Protein AF-A0A4S4D3Q8-F1 (afdb_monomer)

Foldseek 3Di:
DDDAAKDWDADPVVRDTQEMDHPDPDPDWAWQDWDWAPPPPQIWIWTATQQQKIWIWGPRRHYPPIDTPDIDRQDPDDDPPDPGQRKHWDADRVQQWIWIDGVDQWIWIANNVVRDTPDIDHPVVVVVVPDD

Nearest PDB structures (foldseek):
  5wbl-assembly1_A  TM=9.829E-01  e=1.118E-12  Arabidopsis thaliana
  7pqh-assembly1_G  TM=8.957E-01  e=8.594E-09  Saccharomyces cerevisiae
  7pqh-assembly1_B  TM=9.036E-01  e=1.316E-08  Saccharomyces cerevisiae
  7pqh-assembly1_A  TM=9.050E-01  e=2.125E-08  Saccharomyces cerevisiae
  7pqh-assembly1_J  TM=8.968E-01  e=4.247E-08  Saccharomyces cerevisiae

Secondary structure (DSSP, 8-state):
----EEEEEEETTTTEEEEEEEEE--SS--EEEEEEESTTSS-EEEEEETTSEEEEEESTTSTTT-EEEEEEES---PPTT-S----EEEEETTTTEEEEESSSS-EEEEETTTTEEEEEE-HHHHGGGS--

Radius of gyration: 16.84 Å; Cα contacts (8 Å, |Δi|>4): 267; chains: 1; bounding box: 34×31×57 Å

Solvent-accessible surface area (backbone atoms only — not comparable to full-atom values): 7819 Å² total; per-residue (Å²): 140,83,80,48,45,64,50,73,37,70,40,77,92,76,70,38,81,42,21,71,49,68,81,44,84,58,85,81,56,55,76,52,38,77,46,76,42,53,78,91,61,86,50,27,44,36,42,30,27,17,59,24,40,35,37,31,27,33,51,59,63,42,64,94,55,54,39,82,73,51,72,51,71,57,63,79,90,72,67,90,87,68,78,60,39,63,20,44,65,48,78,39,80,95,76,41,36,34,40,26,34,42,82,54,79,41,42,28,35,27,34,63,88,76,73,38,83,74,47,77,48,46,69,79,62,60,66,69,76,70,75,128

InterPro domains:
  IPR001680 WD40 repeat [PF00400] (17-57)
  IPR001680 WD40 repeat [PS50082] (41-58)
  IPR004083 Regulatory associated protein of TOR [PTHR12848] (8-119)
  IPR015943 WD40/YVTN repeat-like-containing domain superfamily [G3DSA:2.130.10.10] (5-131)
  IPR036322 WD40-repeat-containing domain superfamily [SSF50978] (8-120)

Mean predicted aligned error: 7.86 Å

Sequence (132 aa):
MHRGTSETIWDYEKTTLLNSFDNHDYFVKGISKLCLVNELDGNLLLVASSDGNIRVWKDYTLKGKHKLVTAFSSIQGHRPGVRSVNAVVDWQQQSGNLYASGEISSIMVWDLDKEQLVSLFHPRQIAASQHW

Organism: Camellia sinensis var. sinensis (NCBI:txid542762)

pLDDT: mean 83.14, std 13.89, range [41.31, 95.0]

Structure (mmCIF, N/CA/C/O backbone):
data_AF-A0A4S4D3Q8-F1
#
_entry.id   AF-A0A4S4D3Q8-F1
#
loop_
_atom_site.group_PDB
_atom_site.id
_atom_site.type_symbol
_atom_site.label_atom_id
_atom_site.label_alt_id
_atom_site.label_comp_id
_atom_site.label_asym_id
_atom_site.label_entity_id
_atom_site.label_seq_id
_atom_site.pdbx_PDB_ins_code
_atom_site.Cartn_x
_atom_site.Cartn_y
_atom_site.Cartn_z
_atom_site.occupancy
_atom_site.B_iso_or_equiv
_atom_site.auth_seq_id
_atom_site.auth_comp_id
_atom_site.auth_asym_id
_atom_site.auth_atom_id
_atom_site.pdbx_PDB_model_num
ATOM 1 N N . MET A 1 1 ? 12.577 -13.845 16.993 1.00 41.31 1 MET 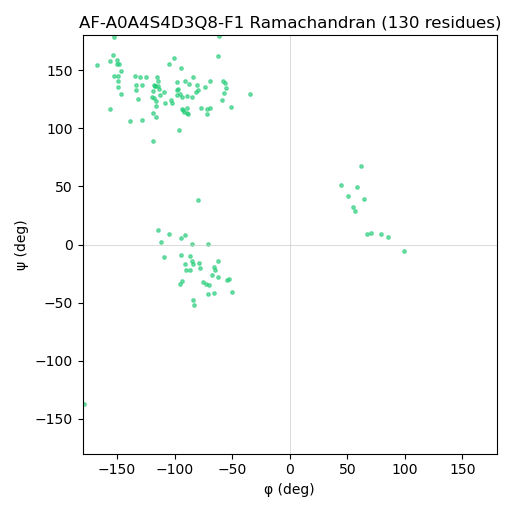A N 1
ATOM 2 C CA . MET A 1 1 ? 11.201 -13.456 16.612 1.00 41.31 1 MET A CA 1
ATOM 3 C C . MET A 1 1 ? 11.307 -12.201 15.768 1.00 41.31 1 MET A C 1
ATOM 5 O O . MET A 1 1 ? 11.585 -11.142 16.314 1.00 41.31 1 MET A O 1
ATOM 9 N N . HIS A 1 2 ? 11.206 -12.331 14.449 1.00 47.34 2 HIS A N 1
ATOM 10 C CA . HIS A 1 2 ? 11.285 -11.198 13.526 1.00 47.34 2 HIS A CA 1
ATOM 11 C C . HIS A 1 2 ? 9.858 -10.867 13.094 1.00 47.34 2 HIS A C 1
ATOM 13 O O . HIS A 1 2 ? 9.147 -11.766 12.661 1.00 47.34 2 HIS A O 1
ATOM 19 N N . ARG A 1 3 ? 9.412 -9.628 13.330 1.00 54.59 3 ARG A N 1
ATOM 20 C CA . ARG A 1 3 ? 8.038 -9.200 13.039 1.00 54.59 3 ARG A CA 1
ATOM 21 C C . ARG A 1 3 ? 7.907 -8.903 11.544 1.00 54.59 3 ARG A C 1
ATOM 23 O O . ARG A 1 3 ? 8.776 -8.226 10.995 1.00 54.59 3 ARG A O 1
ATOM 30 N N . GLY A 1 4 ? 6.852 -9.420 10.918 1.00 65.12 4 GLY A N 1
ATOM 31 C CA . GLY A 1 4 ? 6.406 -8.988 9.595 1.00 65.12 4 GLY A CA 1
ATOM 32 C C . GLY A 1 4 ? 5.999 -7.511 9.591 1.00 65.12 4 GLY A C 1
ATOM 33 O O . GLY A 1 4 ? 6.078 -6.815 10.607 1.00 65.12 4 GLY A O 1
ATOM 34 N N . THR A 1 5 ? 5.589 -7.018 8.429 1.00 76.44 5 THR A N 1
ATOM 35 C CA . THR A 1 5 ? 5.102 -5.642 8.294 1.00 76.44 5 THR A CA 1
ATOM 36 C C . THR A 1 5 ? 3.678 -5.567 8.840 1.00 76.44 5 THR A C 1
ATOM 38 O O . THR A 1 5 ? 2.795 -6.235 8.305 1.00 76.44 5 THR A O 1
ATOM 41 N N . SER A 1 6 ? 3.470 -4.771 9.893 1.00 84.12 6 SER A N 1
ATOM 42 C CA . SER A 1 6 ? 2.169 -4.587 10.544 1.00 84.12 6 SER A CA 1
ATOM 43 C C . SER A 1 6 ? 1.638 -3.167 10.370 1.00 84.12 6 SER A C 1
ATOM 45 O O . SER A 1 6 ? 2.354 -2.202 10.651 1.00 84.12 6 SER A O 1
ATOM 47 N N . GLU A 1 7 ? 0.36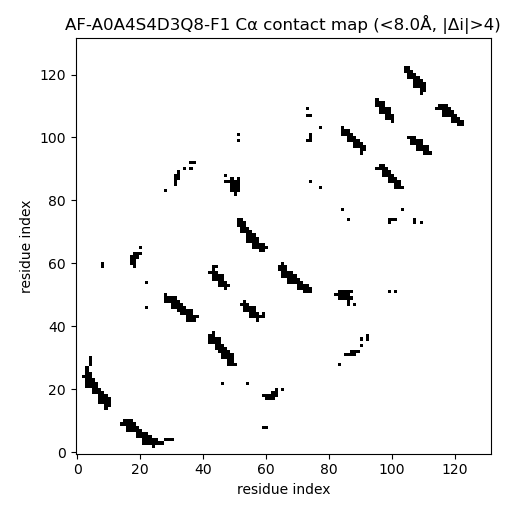9 -3.033 10.008 1.00 87.44 7 GLU A N 1
ATOM 48 C CA . GLU A 1 7 ? -0.368 -1.778 9.985 1.00 87.44 7 GLU A CA 1
ATOM 49 C C . GLU A 1 7 ? -1.066 -1.548 11.323 1.00 87.44 7 GLU A C 1
ATOM 51 O O . GLU A 1 7 ? -1.624 -2.457 11.943 1.00 87.44 7 GLU A O 1
ATOM 56 N N . THR A 1 8 ? -1.062 -0.295 11.768 1.00 91.19 8 THR A N 1
ATOM 57 C CA . THR A 1 8 ? -1.715 0.120 13.007 1.00 91.19 8 THR A CA 1
ATOM 58 C C . THR A 1 8 ? -2.563 1.356 12.746 1.00 91.19 8 THR A C 1
ATOM 60 O O . THR A 1 8 ? -2.074 2.359 12.233 1.00 91.19 8 THR A O 1
ATOM 63 N N . ILE A 1 9 ? -3.844 1.278 13.098 1.00 91.12 9 ILE A N 1
ATOM 64 C CA . ILE A 1 9 ? -4.846 2.302 12.822 1.00 91.12 9 ILE A CA 1
ATOM 65 C C . ILE A 1 9 ? -5.200 2.986 14.136 1.00 91.12 9 ILE A C 1
ATOM 67 O O . ILE A 1 9 ? -5.680 2.338 15.070 1.00 91.12 9 ILE A O 1
ATOM 71 N N . TRP A 1 10 ? -5.003 4.298 14.184 1.00 92.75 10 TRP A N 1
ATOM 72 C CA . TRP A 1 10 ? -5.231 5.118 15.368 1.00 92.75 10 TRP A CA 1
ATOM 73 C C . TRP A 1 10 ? -6.306 6.171 15.123 1.00 92.75 10 TRP A C 1
ATOM 75 O O . TRP A 1 10 ? -6.312 6.837 14.091 1.00 92.75 10 TRP A O 1
ATOM 85 N N . ASP A 1 11 ? -7.187 6.331 16.106 1.00 90.44 11 ASP A N 1
ATOM 86 C CA . ASP A 1 11 ? -8.092 7.472 16.218 1.00 90.44 11 ASP A CA 1
ATOM 87 C C . ASP A 1 11 ? -7.375 8.565 17.018 1.00 90.44 11 ASP A C 1
ATOM 89 O O . ASP A 1 11 ? -7.078 8.376 18.203 1.00 90.44 11 ASP A O 1
ATOM 93 N N . TYR A 1 12 ? -7.056 9.683 16.362 1.00 89.50 12 TYR A N 1
ATOM 94 C CA . TYR A 1 12 ? -6.323 10.781 16.991 1.00 89.50 12 TYR A CA 1
ATOM 95 C C . TYR A 1 12 ? -7.193 11.566 17.984 1.00 89.50 12 TYR A C 1
ATOM 97 O O . TYR A 1 12 ? -6.682 12.003 19.011 1.00 89.50 12 TYR A O 1
ATOM 105 N N . GLU A 1 13 ? -8.496 11.710 17.716 1.00 91.94 13 GLU A N 1
ATOM 106 C CA . GLU A 1 13 ? -9.423 12.480 18.559 1.00 91.94 13 GLU A CA 1
ATOM 107 C C . GLU A 1 13 ? -9.680 11.756 19.871 1.00 91.94 13 GLU A C 1
ATOM 109 O O . GLU A 1 13 ? -9.681 12.356 20.945 1.00 91.94 13 GLU A O 1
ATOM 114 N N . LYS A 1 14 ? -9.869 10.437 19.783 1.00 91.31 14 LYS A N 1
ATOM 115 C CA . LYS A 1 14 ? -10.100 9.587 20.953 1.00 91.31 14 LYS A CA 1
ATOM 116 C C . LYS A 1 14 ? -8.808 9.097 21.588 1.00 91.31 14 LYS A C 1
ATOM 118 O O . LYS A 1 14 ? -8.854 8.529 22.675 1.00 91.31 14 LYS A O 1
ATOM 123 N N . THR A 1 15 ? -7.658 9.301 20.943 1.00 91.69 15 THR A N 1
ATOM 124 C CA . THR A 1 15 ? -6.346 8.766 21.357 1.00 91.69 15 THR A CA 1
ATOM 125 C C . THR A 1 15 ? -6.347 7.241 21.537 1.00 91.69 15 THR A C 1
ATOM 127 O O . THR A 1 15 ? -5.643 6.689 22.381 1.00 91.69 15 THR A O 1
ATOM 130 N N . THR A 1 16 ? -7.158 6.535 20.743 1.00 91.69 16 THR A N 1
ATOM 131 C CA . THR A 1 16 ? -7.367 5.086 20.869 1.00 91.69 16 THR A CA 1
ATOM 132 C C . THR A 1 16 ? -6.857 4.321 19.661 1.00 91.69 16 THR A C 1
ATOM 134 O O . THR A 1 16 ? -7.091 4.705 18.515 1.00 91.69 16 THR A O 1
ATOM 137 N N . LEU A 1 17 ? -6.258 3.162 19.924 1.00 92.38 17 LEU A N 1
ATOM 138 C CA . LEU A 1 17 ? -5.970 2.165 18.904 1.00 92.38 17 LEU A CA 1
ATOM 139 C C . LEU A 1 17 ? -7.279 1.542 18.392 1.00 92.38 17 LEU A C 1
ATOM 141 O O . LEU A 1 17 ? -7.981 0.868 19.149 1.00 92.38 17 LEU A O 1
ATOM 145 N N . LEU A 1 18 ? -7.578 1.723 17.106 1.00 92.00 18 LEU A N 1
ATOM 146 C CA . LEU A 1 18 ? -8.757 1.138 16.463 1.00 92.00 18 LEU A CA 1
ATOM 147 C C . LEU A 1 18 ? -8.495 -0.300 16.014 1.00 92.00 18 LEU A C 1
ATOM 149 O O . LEU A 1 18 ? -9.288 -1.202 16.289 1.00 92.00 18 LEU A O 1
ATOM 153 N N . ASN A 1 19 ? -7.368 -0.528 15.337 1.00 93.31 19 ASN A N 1
ATOM 154 C CA . ASN A 1 19 ? -7.028 -1.837 14.789 1.00 93.31 19 ASN A CA 1
ATOM 155 C C . ASN A 1 19 ? -5.518 -1.992 14.592 1.00 93.31 19 ASN A C 1
ATOM 157 O O . ASN A 1 19 ? -4.791 -1.010 14.467 1.00 93.31 19 ASN A O 1
ATOM 161 N N . SER A 1 20 ? -5.058 -3.238 14.539 1.00 92.00 20 SER A N 1
ATOM 162 C CA . SER A 1 20 ? -3.697 -3.582 14.138 1.00 92.00 20 SER A CA 1
ATOM 163 C C . SER A 1 20 ? -3.718 -4.943 13.461 1.00 92.00 20 SER A C 1
ATOM 165 O O . SER A 1 20 ? -4.374 -5.858 13.965 1.00 92.00 20 SER A O 1
ATOM 167 N N . PHE A 1 21 ? -3.023 -5.072 12.338 1.00 90.62 21 PHE A N 1
ATOM 168 C CA . PHE A 1 21 ? -2.944 -6.320 11.586 1.00 90.62 21 PHE A CA 1
ATOM 169 C C . PHE A 1 21 ? -1.653 -6.406 10.779 1.00 90.62 21 PHE A C 1
ATOM 171 O O . PHE A 1 21 ? -0.983 -5.399 10.583 1.00 90.62 21 PHE A O 1
ATOM 178 N N . ASP A 1 22 ? -1.307 -7.612 10.341 1.00 87.25 22 ASP A N 1
ATOM 179 C CA . ASP A 1 22 ? -0.121 -7.855 9.525 1.00 87.25 22 ASP A CA 1
ATOM 180 C C . ASP A 1 22 ? -0.485 -7.815 8.035 1.00 87.25 22 ASP A C 1
ATOM 182 O O . ASP A 1 22 ? -1.367 -8.550 7.584 1.00 87.25 22 ASP A O 1
ATOM 186 N N . ASN A 1 23 ? 0.222 -6.999 7.250 1.00 83.00 23 ASN A N 1
ATOM 187 C CA . ASN A 1 23 ? 0.046 -6.918 5.798 1.00 83.00 23 ASN A CA 1
ATOM 188 C C . ASN A 1 23 ? 0.452 -8.218 5.108 1.00 83.00 23 ASN A C 1
ATOM 190 O O . ASN A 1 23 ? -0.149 -8.658 4.125 1.00 83.00 23 ASN A O 1
ATOM 194 N N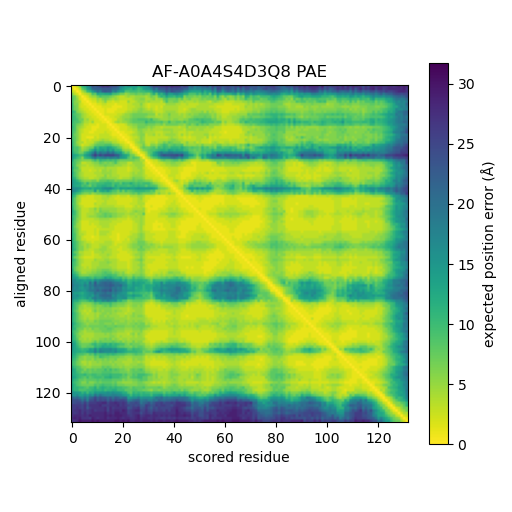 . HIS A 1 24 ? 1.573 -8.771 5.579 1.00 77.69 24 HIS A N 1
ATOM 195 C CA . HIS A 1 24 ? 2.177 -9.999 5.095 1.00 77.69 24 HIS A CA 1
ATOM 196 C C . HIS A 1 24 ? 3.271 -10.502 6.045 1.00 77.69 24 HIS A C 1
ATOM 198 O O . HIS A 1 24 ? 3.981 -9.724 6.682 1.00 77.69 24 HIS A O 1
ATOM 204 N N . ASP A 1 25 ? 3.504 -11.813 6.011 1.00 71.06 25 ASP A N 1
ATOM 205 C CA . ASP A 1 25 ? 4.528 -12.488 6.823 1.00 71.06 25 ASP A CA 1
ATOM 206 C C . ASP A 1 25 ? 5.900 -12.593 6.116 1.00 71.06 25 ASP A C 1
ATOM 208 O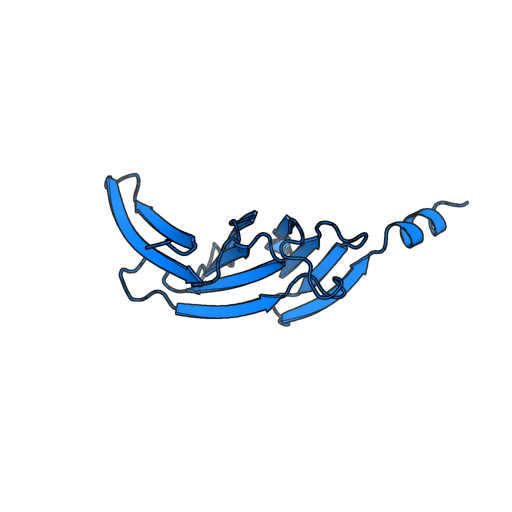 O . ASP A 1 25 ? 6.823 -13.271 6.562 1.00 71.06 25 ASP A O 1
ATOM 212 N N . TYR A 1 26 ? 6.067 -11.940 4.958 1.00 68.25 26 TYR A N 1
ATOM 213 C CA . TYR A 1 26 ? 7.333 -11.991 4.223 1.00 68.25 26 TYR A CA 1
ATOM 214 C C . TYR A 1 26 ? 8.437 -11.158 4.874 1.00 68.25 26 TYR A C 1
ATOM 216 O O . TYR A 1 26 ? 8.258 -9.986 5.211 1.00 68.25 26 TYR A O 1
ATOM 224 N N . PHE A 1 27 ? 9.620 -11.764 4.941 1.00 64.25 27 PHE A N 1
ATOM 225 C CA . PHE A 1 27 ? 10.854 -11.134 5.381 1.00 64.25 27 PHE A CA 1
ATOM 226 C C . PHE A 1 27 ? 11.205 -9.923 4.502 1.00 64.25 27 PHE A C 1
ATOM 228 O O . PHE A 1 27 ? 11.382 -10.050 3.292 1.00 64.25 27 PHE A O 1
ATOM 235 N N . VAL A 1 28 ? 11.378 -8.768 5.148 1.00 56.31 28 VAL A N 1
ATOM 236 C CA . VAL A 1 28 ? 12.058 -7.577 4.608 1.00 56.31 28 VAL A CA 1
ATOM 237 C C . VAL A 1 28 ? 11.395 -6.982 3.368 1.00 56.31 28 VAL A C 1
ATOM 239 O O . VAL A 1 28 ? 11.973 -6.977 2.283 1.00 56.31 28 VAL A O 1
ATOM 242 N N . LYS A 1 29 ? 10.190 -6.430 3.525 1.00 67.75 29 LYS A N 1
ATOM 243 C CA . LYS A 1 29 ? 9.584 -5.582 2.492 1.00 67.75 29 LYS A CA 1
ATOM 244 C C . LYS A 1 29 ? 8.912 -4.395 3.167 1.00 67.75 29 LYS A C 1
ATOM 246 O O . LYS A 1 29 ? 7.914 -4.548 3.866 1.00 67.75 29 LYS A O 1
ATOM 251 N N . GLY A 1 30 ? 9.544 -3.231 3.031 1.00 79.25 30 GLY A N 1
ATOM 252 C CA . GLY A 1 30 ? 9.009 -1.975 3.544 1.00 79.25 30 GLY A CA 1
ATOM 253 C C . GLY A 1 30 ? 7.684 -1.628 2.871 1.00 79.25 30 GLY A C 1
ATOM 254 O O . GLY A 1 30 ? 7.343 -2.168 1.816 1.00 79.25 30 GLY A O 1
ATOM 255 N N . ILE A 1 31 ? 6.935 -0.725 3.490 1.00 86.81 31 ILE A N 1
ATOM 256 C CA . ILE A 1 31 ? 5.768 -0.108 2.863 1.00 86.81 31 ILE A CA 1
ATOM 257 C C . ILE A 1 31 ? 6.283 1.065 2.035 1.00 86.81 31 ILE A C 1
ATOM 259 O O . ILE A 1 31 ? 7.010 1.912 2.554 1.00 86.81 31 ILE A O 1
ATOM 263 N N . SER A 1 32 ? 5.929 1.111 0.754 1.00 89.44 32 SER A N 1
ATOM 264 C CA . SER A 1 32 ? 6.237 2.249 -0.110 1.00 89.44 32 SER A CA 1
ATOM 265 C C . SER A 1 32 ? 5.105 3.266 -0.164 1.00 89.44 32 SER A C 1
ATOM 267 O O . SER A 1 32 ? 5.377 4.458 -0.298 1.00 89.44 32 SER A O 1
ATOM 269 N N . LYS A 1 33 ? 3.845 2.829 -0.035 1.00 91.25 33 LYS A N 1
ATOM 270 C CA . LYS A 1 33 ? 2.696 3.738 0.015 1.00 91.25 33 LYS A CA 1
ATOM 271 C C . LYS A 1 33 ? 1.516 3.170 0.800 1.00 91.25 33 LYS A C 1
ATOM 273 O O . LYS A 1 33 ? 1.225 1.979 0.731 1.00 91.25 33 LYS A O 1
ATOM 278 N N . LEU A 1 34 ? 0.814 4.069 1.486 1.00 92.94 34 LEU A N 1
ATOM 279 C CA . LEU A 1 34 ? -0.536 3.875 2.007 1.00 92.94 34 LEU A CA 1
ATOM 280 C C . LEU A 1 34 ? -1.448 4.910 1.347 1.00 92.94 34 LEU A C 1
ATOM 282 O O . LEU A 1 34 ? -1.095 6.091 1.304 1.00 92.94 34 LEU A O 1
ATOM 286 N N . CYS A 1 35 ? -2.600 4.496 0.830 1.00 92.88 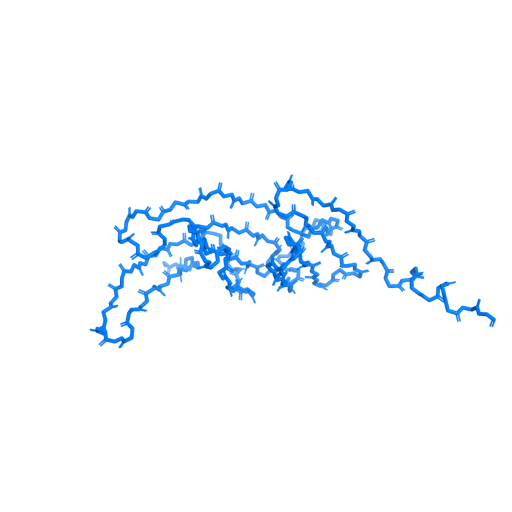35 CYS A N 1
ATOM 287 C CA . CYS A 1 35 ? -3.622 5.433 0.367 1.00 92.88 35 CYS A CA 1
ATOM 288 C C . CYS A 1 35 ? -5.027 4.869 0.542 1.00 92.88 35 CYS A C 1
ATOM 290 O O . CYS A 1 35 ? -5.225 3.655 0.571 1.00 92.88 35 CYS A O 1
ATOM 292 N N . LEU A 1 36 ? -5.999 5.768 0.651 1.00 91.81 36 LEU A N 1
ATOM 293 C CA . LEU A 1 36 ? -7.403 5.401 0.646 1.00 91.81 36 LEU A CA 1
ATOM 294 C C . LEU A 1 36 ? -7.900 5.345 -0.800 1.00 91.81 36 LEU A C 1
ATOM 296 O O . LEU A 1 36 ? -7.558 6.185 -1.633 1.00 91.81 36 LEU A O 1
ATOM 300 N N . VAL A 1 37 ? -8.691 4.323 -1.088 1.00 90.56 37 VAL A N 1
ATOM 301 C CA . VAL A 1 37 ? -9.385 4.121 -2.357 1.00 90.56 37 VAL A CA 1
ATOM 302 C C . VAL A 1 37 ? -10.873 4.221 -2.068 1.00 90.56 37 VAL A C 1
ATOM 304 O O . VAL A 1 37 ? -11.344 3.674 -1.073 1.00 90.56 37 VAL A O 1
ATOM 307 N N . ASN A 1 38 ? -11.615 4.918 -2.925 1.00 88.00 38 ASN A N 1
ATOM 308 C CA . ASN A 1 38 ? -13.049 5.170 -2.761 1.00 88.00 38 ASN A CA 1
ATOM 309 C C . ASN A 1 38 ? -13.377 5.901 -1.450 1.00 88.00 38 ASN A C 1
ATOM 311 O O . ASN A 1 38 ? -14.259 5.509 -0.692 1.00 88.00 38 ASN A O 1
ATOM 315 N N . GLU A 1 39 ? -12.661 6.995 -1.181 1.00 80.44 39 GLU A N 1
ATOM 316 C CA . GLU A 1 39 ? -12.789 7.779 0.059 1.00 80.44 39 GLU A CA 1
ATOM 317 C C . GLU A 1 39 ? -14.225 8.220 0.385 1.00 80.44 39 GLU A C 1
ATOM 319 O O . GLU A 1 39 ? -14.572 8.356 1.556 1.00 80.44 39 GLU A O 1
ATOM 324 N N . LEU A 1 40 ? -15.056 8.427 -0.640 1.00 78.69 40 LEU A N 1
ATOM 325 C CA . LEU A 1 40 ? -16.416 8.949 -0.497 1.00 78.69 40 LEU A CA 1
ATOM 326 C C . LEU A 1 40 ? -17.489 7.863 -0.320 1.00 78.69 40 LEU A C 1
ATOM 328 O O . LEU A 1 40 ? -18.589 8.190 0.119 1.00 78.69 40 LEU A O 1
ATOM 332 N N . ASP A 1 41 ? -17.194 6.598 -0.640 1.00 79.50 41 ASP A N 1
ATOM 333 C CA . ASP A 1 41 ? -18.137 5.486 -0.473 1.00 79.50 41 ASP A CA 1
ATOM 334 C C . ASP A 1 41 ? -17.402 4.144 -0.347 1.00 79.50 41 ASP A C 1
ATOM 336 O O . ASP A 1 41 ? -16.725 3.692 -1.269 1.00 79.50 41 ASP A O 1
ATOM 340 N N . GLY A 1 42 ? -17.531 3.486 0.807 1.00 79.25 42 GLY A N 1
ATOM 341 C CA . GLY A 1 42 ? -16.952 2.156 1.007 1.00 79.25 42 GLY A CA 1
ATOM 342 C C . GLY A 1 42 ? -15.420 2.110 0.958 1.00 79.25 42 GLY A C 1
ATOM 343 O O . GLY A 1 42 ? -14.872 1.144 0.430 1.00 79.25 42 GLY A O 1
ATOM 344 N N . ASN A 1 43 ? -14.764 3.131 1.521 1.00 88.44 43 ASN A N 1
ATOM 345 C CA . ASN A 1 43 ? -13.311 3.284 1.636 1.00 88.44 43 ASN A CA 1
ATOM 346 C C . ASN A 1 43 ? -12.561 1.955 1.856 1.00 88.44 43 ASN A C 1
ATOM 348 O O . ASN A 1 43 ? -12.852 1.182 2.779 1.00 88.44 43 ASN A O 1
ATOM 352 N N . LEU A 1 44 ? -11.536 1.759 1.030 1.00 93.81 44 LEU A N 1
ATOM 353 C CA . LEU A 1 44 ? -10.557 0.692 1.126 1.00 93.81 44 LEU A CA 1
ATOM 354 C C . LEU A 1 44 ? -9.163 1.263 1.405 1.00 93.81 44 LEU A C 1
ATOM 356 O O . LEU A 1 44 ? -8.772 2.291 0.857 1.00 93.81 44 LEU A O 1
ATOM 360 N N . LEU A 1 45 ? -8.372 0.543 2.195 1.00 94.81 45 LEU A N 1
ATOM 361 C CA . LEU A 1 45 ? -6.968 0.863 2.424 1.00 94.81 45 LEU A CA 1
ATOM 362 C C . LEU A 1 45 ? -6.092 0.113 1.420 1.00 94.81 45 LEU A C 1
ATOM 364 O O . LEU A 1 45 ? -5.982 -1.111 1.483 1.00 94.81 45 LEU A O 1
ATOM 368 N N . LEU A 1 46 ? -5.428 0.842 0.530 1.00 94.44 46 LEU A N 1
ATOM 369 C CA . LEU A 1 46 ? -4.391 0.307 -0.343 1.00 94.44 46 LEU A CA 1
ATOM 370 C C . LEU A 1 46 ? -3.029 0.406 0.349 1.00 94.44 46 LEU A C 1
ATOM 372 O O . LEU A 1 46 ? -2.610 1.479 0.787 1.00 94.44 46 LEU A O 1
ATOM 376 N N . VAL A 1 47 ? -2.328 -0.724 0.401 1.00 93.94 47 VAL A N 1
ATOM 377 C CA . VAL A 1 47 ? -0.968 -0.867 0.920 1.00 93.94 47 VAL A CA 1
ATOM 378 C C . VAL A 1 47 ? -0.061 -1.359 -0.201 1.00 93.94 47 VAL A C 1
ATOM 380 O O . VAL A 1 47 ? -0.197 -2.489 -0.673 1.00 93.94 47 VAL A O 1
ATOM 383 N N . ALA A 1 48 ? 0.875 -0.513 -0.621 1.00 92.06 48 ALA A N 1
ATOM 384 C CA . ALA A 1 48 ? 1.927 -0.872 -1.559 1.00 92.06 48 ALA A CA 1
ATOM 385 C C . ALA A 1 48 ? 3.215 -1.207 -0.800 1.00 92.06 48 ALA A C 1
ATOM 387 O O . ALA A 1 48 ? 3.689 -0.433 0.035 1.00 92.06 48 ALA A O 1
ATOM 388 N N . SER A 1 49 ? 3.785 -2.364 -1.106 1.00 89.69 49 SER A N 1
ATOM 389 C CA . SER A 1 49 ? 5.058 -2.839 -0.575 1.00 89.69 49 SER A CA 1
ATOM 390 C C . SER A 1 49 ? 6.203 -2.483 -1.535 1.00 89.69 49 SER A C 1
ATOM 392 O O . SER A 1 49 ? 6.020 -2.422 -2.751 1.00 89.69 49 SER A O 1
ATOM 394 N N . SER A 1 50 ? 7.420 -2.299 -1.015 1.00 86.62 50 SER A N 1
ATOM 395 C CA . SER A 1 50 ? 8.616 -1.949 -1.808 1.00 86.62 50 SER A CA 1
ATOM 396 C C . SER A 1 50 ? 9.016 -3.004 -2.852 1.00 86.62 50 SER A C 1
ATOM 398 O O . SER A 1 50 ? 9.823 -2.733 -3.739 1.00 86.62 50 SER A O 1
ATOM 400 N N . ASP A 1 51 ? 8.465 -4.212 -2.768 1.00 82.88 51 ASP A N 1
ATOM 401 C CA . ASP A 1 51 ? 8.644 -5.279 -3.754 1.00 82.88 51 ASP A CA 1
ATOM 402 C C . ASP A 1 51 ? 7.672 -5.200 -4.939 1.00 82.88 51 ASP A C 1
ATOM 404 O O . ASP A 1 51 ? 7.713 -6.067 -5.808 1.00 82.88 51 ASP A O 1
ATOM 408 N N . GLY A 1 52 ? 6.799 -4.192 -4.966 1.00 87.31 52 GLY A N 1
ATOM 409 C CA . GLY A 1 52 ? 5.802 -4.004 -6.013 1.00 87.31 52 GLY A CA 1
ATOM 410 C C . GLY A 1 52 ? 4.513 -4.784 -5.787 1.00 87.31 52 GLY A C 1
ATOM 411 O O . GLY A 1 52 ? 3.659 -4.789 -6.668 1.00 87.31 52 GLY A O 1
ATOM 412 N N . ASN A 1 53 ? 4.334 -5.448 -4.642 1.00 89.75 53 ASN A N 1
ATOM 413 C CA . ASN A 1 53 ? 3.039 -6.028 -4.303 1.00 89.75 53 ASN A CA 1
ATOM 414 C C . ASN A 1 53 ? 2.104 -4.967 -3.733 1.00 89.75 53 ASN A C 1
ATOM 416 O O . ASN A 1 53 ? 2.486 -4.162 -2.883 1.00 89.75 53 ASN A O 1
ATOM 420 N N . ILE A 1 54 ? 0.855 -5.019 -4.171 1.00 91.88 54 ILE A N 1
ATOM 421 C CA . ILE A 1 54 ? -0.225 -4.163 -3.706 1.00 91.88 54 ILE A CA 1
ATOM 422 C C . ILE A 1 54 ? -1.271 -5.039 -3.046 1.00 91.88 54 ILE A C 1
ATOM 424 O O . ILE A 1 54 ? -1.604 -6.110 -3.550 1.00 91.88 54 ILE A O 1
ATOM 428 N N . ARG A 1 55 ? -1.769 -4.582 -1.900 1.00 92.56 55 ARG A N 1
ATOM 429 C CA . ARG A 1 55 ? -2.855 -5.207 -1.148 1.00 92.56 55 ARG A CA 1
ATOM 430 C C . ARG A 1 55 ? -3.912 -4.165 -0.851 1.00 92.56 55 ARG A C 1
ATOM 432 O O . ARG A 1 55 ? -3.580 -3.047 -0.472 1.00 92.56 55 ARG A O 1
ATOM 439 N N . VAL A 1 56 ? -5.171 -4.539 -1.011 1.00 93.81 56 VAL A N 1
ATOM 440 C CA . VAL A 1 56 ? -6.311 -3.666 -0.739 1.00 93.81 56 VAL A CA 1
ATOM 441 C C . VAL A 1 56 ? -7.139 -4.283 0.375 1.00 93.81 56 VAL A C 1
ATOM 443 O O . VAL A 1 56 ? -7.545 -5.441 0.285 1.00 93.81 56 VAL A O 1
ATOM 446 N N . TRP A 1 57 ? -7.391 -3.511 1.424 1.00 95.00 57 TRP A N 1
ATOM 447 C CA . TRP A 1 57 ? -8.040 -3.960 2.647 1.00 95.00 57 TRP A CA 1
ATOM 448 C C . TRP A 1 57 ? -9.366 -3.241 2.871 1.00 95.00 57 TRP A C 1
ATOM 450 O O . TRP A 1 57 ? -9.456 -2.020 2.763 1.00 95.00 57 TRP A O 1
ATOM 460 N N . LYS A 1 58 ? -10.388 -4.001 3.257 1.00 94.62 58 LYS A N 1
ATOM 461 C CA . LYS A 1 58 ? -11.683 -3.496 3.718 1.00 94.62 58 LYS A CA 1
ATOM 462 C C . LYS A 1 58 ? -11.790 -3.627 5.232 1.00 94.62 58 LYS A C 1
ATOM 464 O O . LYS A 1 58 ? -11.126 -4.476 5.827 1.00 94.62 58 LYS A O 1
ATOM 469 N N . ASP A 1 59 ? -12.634 -2.798 5.846 1.00 94.38 59 ASP A N 1
ATOM 470 C CA . ASP A 1 59 ? -12.923 -2.825 7.287 1.00 94.38 59 ASP A CA 1
ATOM 471 C C . ASP A 1 59 ? -11.653 -2.664 8.151 1.00 94.38 59 ASP A C 1
ATOM 473 O O . ASP A 1 59 ? -11.570 -3.155 9.277 1.00 94.38 59 ASP A O 1
ATOM 477 N N . TYR A 1 60 ? -10.641 -1.962 7.625 1.00 93.56 60 TYR A N 1
ATOM 478 C CA . TYR A 1 60 ? -9.313 -1.825 8.235 1.00 93.56 60 TYR A CA 1
ATOM 479 C C . TYR A 1 60 ? -9.337 -1.056 9.567 1.00 93.56 60 TYR A C 1
ATOM 481 O O . TYR A 1 60 ? -8.436 -1.220 10.385 1.00 93.56 60 TYR A O 1
ATOM 489 N N . THR A 1 61 ? -10.387 -0.282 9.841 1.00 92.44 61 THR A N 1
ATOM 490 C CA . THR A 1 61 ? -10.611 0.403 11.125 1.00 92.44 61 THR A CA 1
ATOM 491 C C . THR A 1 61 ? -11.272 -0.489 12.183 1.00 92.44 61 THR A C 1
ATOM 493 O O . THR A 1 61 ? -11.225 -0.168 13.368 1.00 92.44 61 THR A O 1
ATOM 496 N N . LEU A 1 62 ? -11.876 -1.618 11.797 1.00 91.75 62 LEU A N 1
ATOM 497 C CA . LEU A 1 62 ? -12.625 -2.485 12.704 1.00 91.75 62 LEU A CA 1
ATOM 498 C C . LEU A 1 62 ? -11.731 -3.597 13.261 1.00 91.75 62 LEU A C 1
ATOM 500 O O . LEU A 1 62 ? -11.273 -4.483 12.532 1.00 91.75 62 LEU A O 1
ATOM 504 N N . LYS A 1 63 ? -11.527 -3.586 14.583 1.00 91.44 63 LYS A N 1
ATOM 505 C CA . LYS A 1 63 ? -10.668 -4.552 15.277 1.00 91.44 63 LYS A CA 1
ATOM 506 C C . LYS A 1 63 ? -11.005 -6.002 14.914 1.00 91.44 63 LYS A C 1
ATOM 508 O O . LYS A 1 63 ? -12.114 -6.468 15.172 1.00 91.44 63 LYS A O 1
ATOM 513 N N . GLY A 1 64 ? -10.035 -6.705 14.326 1.00 89.88 64 GLY A N 1
ATOM 514 C CA . GLY A 1 64 ? -10.158 -8.121 13.950 1.00 89.88 64 GLY A CA 1
ATOM 515 C C . GLY A 1 64 ? -11.159 -8.427 12.827 1.00 89.88 64 GLY A C 1
ATOM 516 O O . GLY A 1 64 ? -11.455 -9.594 12.593 1.00 89.88 64 GLY A O 1
ATOM 517 N N . LYS A 1 65 ? -11.697 -7.408 12.145 1.00 93.25 65 LYS A N 1
ATOM 518 C CA . LYS A 1 65 ? -12.640 -7.572 11.026 1.00 93.25 65 LYS A CA 1
ATOM 519 C C . LYS A 1 65 ? -12.063 -7.150 9.675 1.00 93.25 65 LYS A C 1
ATOM 521 O O . LYS A 1 65 ? -12.787 -7.213 8.688 1.00 93.25 65 LYS A O 1
ATOM 526 N N . HIS A 1 66 ? -10.796 -6.740 9.636 1.00 93.94 66 HIS A N 1
ATOM 527 C CA . HIS A 1 66 ? -10.102 -6.377 8.404 1.00 93.94 66 HIS A CA 1
ATOM 528 C C . HIS A 1 66 ? -10.115 -7.553 7.416 1.00 93.94 66 HIS A C 1
ATOM 530 O O . HIS A 1 66 ? -9.968 -8.713 7.808 1.00 93.94 66 HIS A O 1
ATOM 536 N N . LYS A 1 67 ? -10.305 -7.262 6.128 1.00 94.25 67 LYS A N 1
ATOM 537 C CA . LYS A 1 67 ? -10.363 -8.277 5.069 1.00 94.25 67 LYS A CA 1
ATOM 538 C C . LYS A 1 67 ? -9.519 -7.860 3.885 1.00 94.25 67 LYS A C 1
ATOM 540 O O . LYS A 1 67 ? -9.654 -6.735 3.410 1.00 94.25 67 LYS A O 1
ATOM 545 N N . LEU A 1 68 ? -8.704 -8.781 3.387 1.00 93.88 68 LEU A N 1
ATOM 546 C CA . LEU A 1 68 ? -8.013 -8.604 2.119 1.00 93.88 68 LEU A CA 1
ATOM 547 C C . LEU A 1 68 ? -9.039 -8.733 0.986 1.00 93.88 68 LEU A C 1
ATOM 549 O O . LEU A 1 68 ? -9.666 -9.780 0.841 1.00 93.88 68 LEU A O 1
ATOM 553 N N . VAL A 1 69 ? -9.232 -7.657 0.227 1.00 93.25 69 VAL A N 1
ATOM 554 C CA . VAL A 1 69 ? -10.140 -7.602 -0.929 1.00 93.25 69 VAL A CA 1
ATOM 555 C C . VAL A 1 69 ? -9.441 -8.152 -2.161 1.00 93.25 69 VAL A C 1
ATOM 557 O O . VAL A 1 69 ? -9.957 -9.052 -2.813 1.00 93.25 69 VAL A O 1
ATOM 560 N N . THR A 1 70 ? -8.254 -7.625 -2.455 1.00 91.69 70 THR A N 1
ATOM 561 C CA . THR A 1 70 ? -7.437 -8.052 -3.590 1.00 91.69 70 T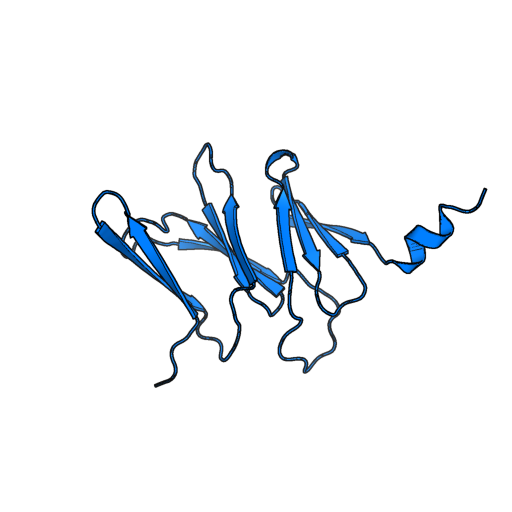HR A CA 1
ATOM 562 C C . THR A 1 70 ? -5.957 -7.857 -3.283 1.00 91.69 70 THR A C 1
ATOM 564 O O . THR A 1 70 ? -5.578 -7.039 -2.435 1.00 91.69 70 THR A O 1
ATOM 567 N N . ALA A 1 71 ? -5.117 -8.641 -3.954 1.00 91.81 71 ALA A N 1
ATOM 568 C CA . ALA A 1 71 ? -3.672 -8.520 -3.899 1.00 91.81 71 ALA A CA 1
ATOM 569 C C . ALA A 1 71 ? -3.059 -8.889 -5.249 1.00 91.81 71 ALA A C 1
ATOM 571 O O . ALA A 1 71 ? -3.344 -9.957 -5.790 1.00 91.81 71 ALA A O 1
ATOM 572 N N . PHE A 1 72 ? -2.186 -8.033 -5.770 1.00 90.38 72 PHE A N 1
ATOM 573 C CA . PHE A 1 72 ? -1.541 -8.249 -7.062 1.00 90.38 72 PHE A CA 1
ATOM 574 C C . PHE A 1 72 ? -0.147 -7.621 -7.105 1.00 90.38 72 PHE A C 1
ATOM 576 O O . PHE A 1 72 ? 0.183 -6.726 -6.325 1.00 90.38 72 PHE A O 1
ATOM 583 N N . SER A 1 73 ? 0.685 -8.105 -8.026 1.00 90.06 73 SER A N 1
ATOM 584 C CA . SER A 1 73 ? 1.993 -7.513 -8.300 1.00 90.06 73 SER A CA 1
ATOM 585 C C . SER A 1 73 ? 1.842 -6.440 -9.374 1.00 90.06 73 SER A C 1
ATOM 587 O O . SER A 1 73 ? 1.443 -6.737 -10.500 1.00 90.06 73 SER A O 1
ATOM 589 N N . SER A 1 74 ? 2.142 -5.191 -9.022 1.00 89.00 74 SER A N 1
ATOM 590 C CA . SER A 1 74 ? 1.988 -4.039 -9.912 1.00 89.00 74 SER A CA 1
ATOM 591 C C . SER A 1 74 ? 3.185 -3.810 -10.832 1.00 89.00 74 SER A C 1
ATOM 593 O O . SER A 1 74 ? 3.067 -3.058 -11.797 1.00 89.00 74 SER A O 1
ATOM 595 N N . ILE A 1 75 ? 4.317 -4.464 -10.551 1.00 87.62 75 ILE A N 1
ATOM 596 C CA . ILE A 1 75 ? 5.572 -4.361 -11.300 1.00 87.62 75 ILE A CA 1
ATOM 597 C C . ILE A 1 75 ? 5.890 -5.722 -11.920 1.00 87.62 75 ILE A C 1
ATOM 599 O O . ILE A 1 75 ? 6.260 -6.670 -11.231 1.00 87.62 75 ILE A O 1
ATOM 603 N N . GLN A 1 76 ? 5.771 -5.813 -13.243 1.00 82.00 76 GLN A N 1
ATOM 604 C CA . GLN A 1 76 ? 6.081 -7.012 -14.026 1.00 82.00 76 GLN A CA 1
ATOM 605 C C . GLN A 1 76 ? 7.462 -6.914 -14.698 1.00 82.00 76 GLN A C 1
ATOM 607 O O . GLN A 1 76 ? 8.018 -5.832 -14.879 1.00 82.00 76 GLN A O 1
ATOM 612 N N . GLY A 1 77 ? 8.033 -8.056 -15.091 1.00 69.62 77 GLY A N 1
ATOM 613 C CA . GLY A 1 77 ? 9.262 -8.096 -15.898 1.00 69.62 77 GLY A CA 1
ATOM 614 C C . GLY A 1 77 ? 10.568 -7.882 -15.127 1.00 69.62 77 GLY A C 1
ATOM 615 O O . GLY A 1 77 ? 11.633 -7.777 -15.738 1.00 69.62 77 GLY A O 1
ATOM 616 N N . HIS A 1 78 ? 10.523 -7.855 -13.793 1.00 70.38 78 HIS A N 1
ATOM 617 C CA . HIS A 1 78 ? 11.737 -7.814 -12.991 1.00 70.38 78 HIS A CA 1
ATOM 618 C C . HIS A 1 78 ? 12.508 -9.151 -13.081 1.00 70.38 78 HIS A C 1
ATOM 620 O O . HIS A 1 78 ? 11.918 -10.232 -13.063 1.00 70.38 78 HIS A O 1
ATOM 626 N N . ARG A 1 79 ? 13.848 -9.095 -13.154 1.00 65.69 79 ARG A N 1
ATOM 627 C CA . ARG A 1 79 ? 14.717 -10.286 -13.163 1.00 65.69 79 ARG A CA 1
ATOM 628 C C . ARG A 1 79 ? 14.481 -11.182 -11.932 1.00 65.69 79 ARG A C 1
ATOM 630 O O . ARG A 1 79 ? 14.405 -10.647 -10.819 1.00 65.69 79 ARG A O 1
ATOM 637 N N . PRO A 1 80 ? 14.452 -12.521 -12.097 1.00 60.81 80 PRO A N 1
ATOM 638 C CA . PRO A 1 80 ? 14.417 -13.456 -10.975 1.00 60.81 80 PRO A CA 1
ATOM 639 C C . PRO A 1 80 ? 15.587 -13.214 -10.010 1.00 60.81 80 PRO A C 1
ATOM 641 O O . PRO A 1 80 ? 16.725 -13.053 -10.444 1.00 60.81 80 PRO A O 1
ATOM 644 N N . GLY A 1 81 ? 15.315 -13.197 -8.703 1.00 64.00 81 GLY A N 1
ATOM 645 C CA . GLY A 1 81 ? 16.342 -13.103 -7.655 1.00 64.00 81 GLY A CA 1
ATOM 646 C C . GLY A 1 81 ? 16.571 -11.713 -7.053 1.00 64.00 81 GLY A C 1
ATOM 647 O O . GLY A 1 81 ? 17.293 -11.601 -6.061 1.00 64.00 81 GLY A O 1
ATOM 648 N N . VAL A 1 82 ? 15.935 -10.663 -7.577 1.00 66.00 82 VAL A N 1
ATOM 649 C CA . VAL A 1 82 ? 15.954 -9.348 -6.921 1.00 66.00 82 VAL A CA 1
ATOM 650 C C . VAL A 1 82 ? 14.919 -9.287 -5.808 1.00 66.00 82 VAL A C 1
ATOM 652 O O . VAL A 1 82 ? 13.774 -9.705 -5.959 1.00 66.00 82 VAL A O 1
ATOM 655 N N . ARG A 1 83 ? 15.377 -8.814 -4.647 1.00 62.06 83 ARG A N 1
ATOM 656 C CA . ARG A 1 83 ? 14.650 -8.902 -3.374 1.00 62.06 83 ARG A CA 1
ATOM 657 C C . ARG A 1 83 ? 13.732 -7.702 -3.112 1.00 62.06 83 ARG A C 1
ATOM 659 O O . ARG A 1 83 ? 12.778 -7.839 -2.354 1.00 62.06 83 ARG A O 1
ATOM 666 N N . SER A 1 84 ? 13.998 -6.565 -3.751 1.00 68.00 84 SER A N 1
ATOM 667 C CA . SER A 1 84 ? 13.202 -5.335 -3.707 1.00 68.00 84 SER A CA 1
ATOM 668 C C . SER A 1 84 ? 13.352 -4.631 -5.046 1.00 68.00 84 SER A C 1
ATOM 670 O O . SER A 1 84 ? 14.450 -4.616 -5.588 1.00 68.00 84 SER A O 1
ATOM 672 N N . VAL A 1 85 ? 12.272 -4.049 -5.555 1.00 78.88 85 VAL A N 1
ATOM 673 C CA . VAL A 1 85 ? 12.305 -3.220 -6.770 1.00 78.88 85 VAL A CA 1
ATOM 674 C C . VAL A 1 85 ? 12.192 -1.735 -6.432 1.00 78.88 85 VAL A C 1
ATOM 676 O O . VAL A 1 85 ? 12.010 -0.924 -7.334 1.00 78.88 85 VAL A O 1
ATOM 679 N N . ASN A 1 86 ? 12.263 -1.393 -5.136 1.00 85.50 86 ASN A N 1
ATOM 680 C CA . ASN A 1 86 ? 12.033 -0.053 -4.596 1.00 85.50 86 ASN A CA 1
ATOM 681 C C . ASN A 1 86 ? 10.794 0.590 -5.224 1.00 85.50 86 ASN A C 1
ATOM 683 O O . ASN A 1 86 ? 10.839 1.691 -5.770 1.00 85.50 86 ASN A O 1
ATOM 687 N N . ALA A 1 87 ? 9.696 -0.167 -5.179 1.00 88.94 87 ALA A N 1
ATOM 688 C CA . ALA A 1 87 ? 8.454 0.190 -5.832 1.00 88.94 87 ALA A CA 1
ATOM 689 C C . ALA A 1 87 ? 7.950 1.548 -5.347 1.00 88.94 87 ALA A C 1
ATOM 691 O O . ALA A 1 87 ? 7.804 1.766 -4.145 1.00 88.94 87 ALA A O 1
ATOM 692 N N . VAL A 1 88 ? 7.614 2.417 -6.288 1.00 91.12 88 VAL A N 1
ATOM 693 C CA . VAL A 1 88 ? 6.873 3.651 -6.065 1.00 91.12 88 VAL A CA 1
ATOM 694 C C . VAL A 1 88 ? 5.525 3.482 -6.738 1.00 91.12 88 VAL A C 1
ATOM 696 O O . VAL A 1 88 ? 5.441 3.085 -7.900 1.00 91.12 88 VAL A O 1
ATOM 699 N N . VAL A 1 89 ? 4.468 3.752 -5.985 1.00 93.06 89 VAL A N 1
ATOM 700 C CA . VAL A 1 89 ? 3.091 3.588 -6.439 1.00 93.06 89 VAL A CA 1
ATOM 701 C C . VAL A 1 89 ? 2.364 4.908 -6.256 1.00 93.06 89 VAL A C 1
ATOM 703 O O . VAL A 1 89 ? 2.607 5.601 -5.273 1.00 93.06 89 VAL A O 1
ATOM 706 N N . ASP A 1 90 ? 1.464 5.255 -7.168 1.00 94.25 90 ASP A N 1
ATOM 707 C CA . ASP A 1 90 ? 0.563 6.389 -7.015 1.00 94.25 90 ASP A CA 1
ATOM 708 C C . ASP A 1 90 ? -0.876 6.032 -7.403 1.00 94.25 90 ASP A C 1
ATOM 710 O O . ASP A 1 90 ? -1.091 5.218 -8.295 1.00 94.25 90 ASP A O 1
ATOM 714 N N . TRP A 1 91 ? -1.860 6.613 -6.713 1.00 93.75 91 TRP A N 1
ATOM 715 C CA . TRP A 1 91 ? -3.287 6.323 -6.906 1.00 93.75 91 TRP A CA 1
ATOM 716 C C . TRP A 1 91 ? -4.014 7.598 -7.316 1.00 93.75 91 TRP A C 1
ATOM 718 O O . TRP A 1 91 ? -3.930 8.604 -6.611 1.00 93.75 91 TRP A O 1
ATOM 728 N N . GLN A 1 92 ? -4.752 7.541 -8.425 1.00 93.81 92 GLN A N 1
ATOM 729 C CA . GLN A 1 92 ? -5.505 8.666 -8.966 1.00 93.81 92 GLN A CA 1
ATOM 730 C C . GLN A 1 92 ? -7.008 8.353 -9.004 1.00 93.81 92 GLN A C 1
ATOM 732 O O . GLN A 1 92 ? -7.547 7.937 -10.036 1.00 93.81 92 GLN A O 1
ATOM 737 N N . GLN A 1 93 ? -7.695 8.665 -7.900 1.00 90.00 93 GLN A N 1
ATOM 738 C CA . GLN A 1 93 ? -9.131 8.413 -7.702 1.00 90.00 93 GLN A CA 1
ATOM 739 C C . GLN A 1 93 ? -10.016 8.914 -8.855 1.00 90.00 93 GLN A C 1
ATOM 741 O O . GLN A 1 93 ? -10.934 8.213 -9.257 1.00 90.00 93 GLN A O 1
ATOM 746 N N . GLN A 1 94 ? -9.741 10.100 -9.414 1.00 90.56 94 GLN A N 1
ATOM 747 C CA . GLN A 1 94 ? -10.561 10.687 -10.489 1.00 90.56 94 GLN A CA 1
ATOM 748 C C . GLN A 1 94 ? -10.591 9.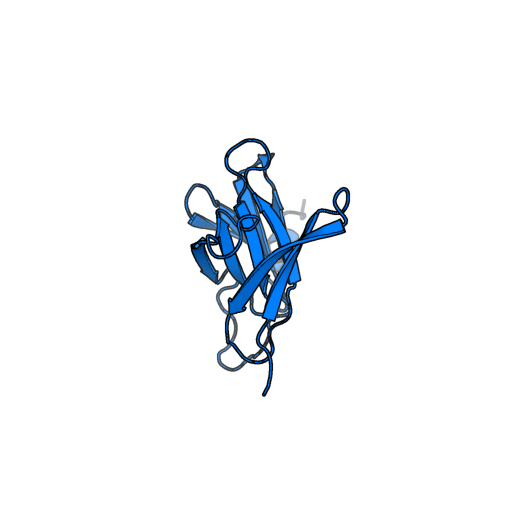845 -11.771 1.00 90.56 94 GLN A C 1
ATOM 750 O O . GLN A 1 94 ? -11.542 9.935 -12.538 1.00 90.56 94 GLN A O 1
ATOM 755 N N . SER A 1 95 ? -9.533 9.074 -12.019 1.00 90.88 95 SER A N 1
ATOM 756 C CA . SER A 1 95 ? -9.368 8.298 -13.252 1.00 90.88 95 SER A CA 1
ATOM 757 C C . SER A 1 95 ? -9.508 6.792 -13.051 1.00 90.88 95 SER A C 1
ATOM 759 O O . SER A 1 95 ? -9.516 6.066 -14.037 1.00 90.88 95 SER A O 1
ATOM 761 N N . GLY A 1 96 ? -9.543 6.323 -11.800 1.00 91.62 96 GLY A N 1
ATOM 762 C CA . GLY A 1 96 ? -9.479 4.895 -11.490 1.00 91.62 96 GLY A CA 1
ATOM 763 C C . GLY A 1 96 ? -8.104 4.260 -11.739 1.00 91.62 96 GLY A C 1
ATOM 764 O O . GLY A 1 96 ? -7.978 3.037 -11.685 1.00 91.62 96 GLY A O 1
ATOM 765 N N . ASN A 1 97 ? -7.069 5.066 -12.012 1.00 94.44 97 ASN A N 1
ATOM 766 C CA . ASN A 1 97 ? -5.750 4.566 -12.380 1.00 94.44 97 ASN A CA 1
ATOM 767 C C . ASN A 1 97 ? -4.777 4.525 -11.208 1.00 94.44 97 ASN A C 1
ATOM 769 O O . ASN A 1 97 ? -4.659 5.455 -10.404 1.00 94.44 97 ASN A O 1
ATOM 773 N N . LEU A 1 98 ? -4.002 3.454 -11.194 1.00 94.44 98 LEU A N 1
ATOM 774 C CA . LEU A 1 98 ? -2.885 3.234 -10.309 1.00 94.44 98 LEU A CA 1
ATOM 775 C C . LEU A 1 98 ? -1.597 3.163 -11.135 1.00 94.44 98 LEU A C 1
ATOM 777 O O . LEU A 1 98 ? -1.449 2.338 -12.035 1.00 94.44 98 LEU A O 1
ATOM 781 N N . TYR A 1 99 ? -0.644 4.018 -10.795 1.00 94.38 99 TYR A N 1
ATOM 782 C CA . TYR A 1 99 ? 0.666 4.080 -11.423 1.00 94.38 99 TYR A CA 1
ATOM 783 C C . TYR A 1 99 ? 1.666 3.321 -10.562 1.00 94.38 99 TYR A C 1
ATOM 785 O O . TYR A 1 99 ? 1.710 3.516 -9.351 1.00 94.38 99 TYR A O 1
ATOM 793 N N . ALA A 1 100 ? 2.484 2.471 -11.169 1.00 93.56 100 ALA A N 1
ATOM 794 C CA . ALA A 1 100 ? 3.536 1.744 -10.476 1.00 93.56 100 ALA 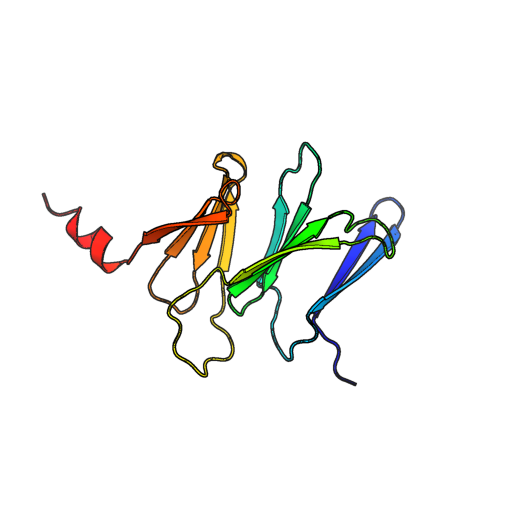A CA 1
ATOM 795 C C . ALA A 1 100 ? 4.847 1.814 -11.261 1.00 93.56 100 ALA A C 1
ATOM 797 O O . ALA A 1 100 ? 4.874 1.681 -12.485 1.00 93.56 100 ALA A O 1
ATOM 798 N N . SER A 1 101 ? 5.942 2.036 -10.545 1.00 91.12 101 SER A N 1
ATOM 799 C CA . SER A 1 101 ? 7.302 2.075 -11.079 1.00 91.12 101 SER A CA 1
ATOM 800 C C . SER A 1 101 ? 8.293 1.670 -9.985 1.00 91.12 101 SER A C 1
ATOM 802 O O . SER A 1 101 ? 7.898 1.392 -8.857 1.00 91.12 101 SER A O 1
ATOM 804 N N . GLY A 1 102 ? 9.583 1.622 -10.292 1.00 88.12 102 GLY A N 1
ATOM 805 C CA . GLY A 1 102 ? 10.635 1.2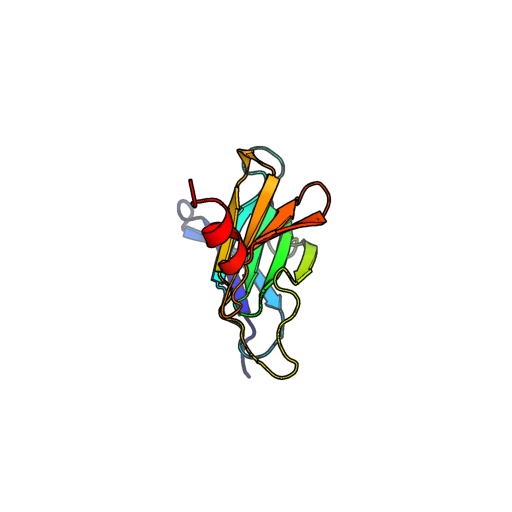86 -9.336 1.00 88.12 102 GLY A CA 1
ATOM 806 C C . GLY A 1 102 ? 12.003 1.350 -10.003 1.00 88.12 102 GLY A C 1
ATOM 807 O O . GLY A 1 102 ? 12.259 2.221 -10.827 1.00 88.12 102 GLY A O 1
ATOM 808 N N . GLU A 1 103 ? 12.863 0.379 -9.716 1.00 83.88 103 GLU A N 1
ATOM 809 C CA . GLU A 1 103 ? 14.161 0.202 -10.390 1.00 83.88 103 GLU A CA 1
ATOM 810 C C . GLU A 1 103 ? 14.043 -0.292 -11.844 1.00 83.88 103 GLU A C 1
ATOM 812 O O . GLU A 1 103 ? 15.044 -0.477 -12.539 1.00 83.88 103 GLU A O 1
ATOM 817 N N . ILE A 1 104 ? 12.818 -0.495 -12.327 1.00 78.50 104 ILE A N 1
ATOM 818 C CA . ILE A 1 104 ? 12.547 -0.782 -13.730 1.00 78.50 104 ILE A CA 1
ATOM 819 C C . ILE A 1 104 ? 12.456 0.514 -14.537 1.00 78.50 104 ILE A C 1
ATOM 821 O O . ILE A 1 104 ? 11.918 1.523 -14.094 1.00 78.50 104 ILE A O 1
ATOM 825 N N . SER A 1 105 ? 12.931 0.481 -15.779 1.00 79.88 105 SER A N 1
ATOM 826 C CA . SER A 1 105 ? 12.839 1.610 -16.706 1.00 79.88 105 SER A CA 1
ATOM 827 C C . SER A 1 105 ? 11.455 1.713 -17.349 1.00 79.88 105 SER A C 1
ATOM 829 O O . SER A 1 105 ? 11.346 1.961 -18.546 1.00 79.88 105 SER A O 1
ATOM 831 N N . SER A 1 106 ? 10.375 1.451 -16.614 1.00 86.19 106 SER A N 1
ATOM 832 C CA . SER A 1 106 ? 9.022 1.522 -17.165 1.00 86.19 106 SER A CA 1
ATOM 833 C C . SER A 1 106 ? 8.002 1.918 -16.112 1.00 86.19 106 SER A C 1
ATOM 835 O O . SER A 1 106 ? 8.116 1.521 -14.957 1.00 86.19 106 SER A O 1
ATOM 837 N N . ILE A 1 107 ? 6.995 2.679 -16.536 1.00 91.38 107 ILE A N 1
ATOM 838 C CA . ILE A 1 107 ? 5.845 3.036 -15.704 1.00 91.38 107 ILE A CA 1
ATOM 839 C C . ILE A 1 107 ? 4.669 2.173 -16.143 1.00 91.38 107 ILE A C 1
ATOM 841 O O . ILE A 1 107 ? 4.300 2.165 -17.318 1.00 91.38 107 ILE A O 1
ATOM 845 N N . MET A 1 108 ? 4.092 1.450 -15.194 1.00 93.00 108 MET A N 1
ATOM 846 C CA . MET A 1 108 ? 2.909 0.622 -15.383 1.00 93.00 108 MET A CA 1
ATOM 847 C C . MET A 1 108 ? 1.673 1.392 -14.943 1.00 93.00 108 MET A C 1
ATOM 849 O O . MET A 1 108 ? 1.677 1.998 -13.872 1.00 93.00 108 MET A O 1
ATOM 853 N N . VAL A 1 109 ? 0.626 1.363 -15.763 1.00 94.56 109 VAL A N 1
ATOM 854 C CA . VAL A 1 109 ? -0.668 1.980 -15.453 1.00 94.56 109 VAL A CA 1
ATOM 855 C C . VAL A 1 109 ? -1.723 0.899 -15.375 1.00 94.56 109 VAL A C 1
ATOM 857 O O . VAL A 1 109 ? -1.970 0.195 -16.354 1.00 94.56 109 VAL A O 1
ATOM 860 N N . TRP A 1 110 ? -2.333 0.787 -14.207 1.00 94.69 110 TRP A N 1
ATOM 861 C CA . TRP A 1 110 ? -3.369 -0.176 -13.886 1.00 94.69 110 TRP A CA 1
ATOM 862 C C . TRP A 1 110 ? -4.707 0.533 -13.753 1.00 94.69 110 TRP A C 1
ATOM 864 O O . TRP A 1 110 ? -4.802 1.515 -13.027 1.00 94.69 110 TRP A O 1
ATOM 874 N N . ASP A 1 111 ? -5.731 0.014 -14.411 1.00 91.94 111 ASP A N 1
ATOM 875 C CA . ASP A 1 111 ? -7.124 0.388 -14.176 1.00 91.94 111 ASP A CA 1
ATOM 876 C C . ASP A 1 111 ? -7.645 -0.532 -13.068 1.00 91.94 111 ASP A C 1
ATOM 878 O O . ASP A 1 111 ? -7.701 -1.752 -13.252 1.00 91.94 111 ASP A O 1
ATOM 882 N N . LEU A 1 112 ? -7.937 0.039 -11.895 1.00 88.12 112 LEU A N 1
ATOM 883 C CA . LEU A 1 112 ? -8.387 -0.739 -10.738 1.00 88.12 112 LEU A CA 1
ATOM 884 C C . LEU A 1 112 ? -9.859 -1.144 -10.824 1.00 88.12 112 LEU A C 1
ATOM 886 O O . LEU A 1 112 ? -10.227 -2.122 -10.183 1.00 88.12 112 LEU A O 1
ATOM 890 N N . ASP A 1 113 ? -10.677 -0.470 -11.636 1.00 84.75 113 ASP A N 1
ATOM 891 C CA . ASP A 1 113 ? -12.063 -0.897 -11.863 1.00 84.75 113 ASP A CA 1
ATOM 892 C C . ASP A 1 113 ? -12.097 -2.192 -12.684 1.00 84.75 113 ASP A C 1
ATOM 894 O O . ASP A 1 113 ? -12.946 -3.059 -12.472 1.00 84.75 113 ASP A O 1
ATOM 898 N N . LYS A 1 114 ? -11.151 -2.336 -13.622 1.00 85.12 114 LYS A N 1
ATOM 899 C CA . LYS A 1 114 ? -10.986 -3.548 -14.442 1.00 85.12 114 LYS A CA 1
ATOM 900 C C . LYS A 1 114 ? -9.971 -4.545 -13.887 1.00 85.12 114 LYS A C 1
ATOM 902 O O . LYS A 1 114 ? -9.856 -5.636 -14.441 1.00 85.12 114 LYS A O 1
ATOM 907 N N . GLU A 1 115 ? -9.218 -4.162 -12.860 1.00 84.69 115 GLU A N 1
ATOM 908 C CA . GLU A 1 115 ? -8.069 -4.899 -12.317 1.00 84.69 115 GLU A CA 1
ATOM 909 C C . GLU A 1 115 ? -7.044 -5.312 -13.398 1.00 84.69 115 GLU A C 1
ATOM 911 O O . GLU A 1 115 ? -6.519 -6.428 -13.406 1.00 84.69 115 GLU A O 1
ATOM 916 N N . GLN A 1 116 ? -6.755 -4.416 -14.349 1.00 89.94 116 GLN A N 1
ATOM 917 C CA . GLN A 1 116 ? -5.926 -4.727 -15.521 1.00 89.94 116 GLN A CA 1
ATOM 918 C C . GLN A 1 116 ? -4.811 -3.713 -15.759 1.00 89.94 116 GLN A C 1
ATOM 920 O O . GLN A 1 116 ? -4.987 -2.510 -15.587 1.00 89.94 116 GLN A O 1
ATOM 925 N N . LEU A 1 117 ? -3.663 -4.210 -16.230 1.00 91.75 117 LEU A N 1
ATOM 926 C CA . LEU A 1 117 ? -2.587 -3.379 -16.760 1.00 91.75 117 LEU A CA 1
ATOM 927 C C . LEU A 1 117 ? -3.026 -2.812 -18.116 1.00 91.75 117 LEU A C 1
ATOM 929 O O . LEU A 1 117 ? -3.165 -3.555 -19.086 1.00 91.75 117 LEU A O 1
ATOM 933 N N . VAL A 1 118 ? -3.229 -1.500 -18.183 1.00 92.75 118 VAL A N 1
ATOM 934 C CA . VAL A 1 118 ? -3.730 -0.810 -19.381 1.00 92.75 118 VAL A CA 1
ATOM 935 C C . VAL A 1 118 ? -2.597 -0.251 -20.230 1.00 92.75 118 VAL A C 1
ATOM 937 O O . VAL A 1 118 ? -2.700 -0.224 -21.454 1.00 92.75 118 VAL A O 1
ATOM 940 N N . SER A 1 119 ? -1.506 0.197 -19.604 1.00 89.94 119 SER A N 1
ATOM 941 C CA . SER A 1 119 ? -0.379 0.779 -20.333 1.00 89.94 119 SER A CA 1
ATOM 942 C C . SER A 1 119 ? 0.962 0.495 -19.671 1.00 89.94 119 SER A C 1
ATOM 944 O O . SER A 1 119 ? 1.075 0.399 -18.447 1.00 89.94 119 SER A O 1
ATOM 946 N N . LEU A 1 120 ? 1.989 0.406 -20.514 1.00 89.50 120 LEU A N 1
ATOM 947 C CA . LEU A 1 120 ? 3.387 0.279 -20.135 1.00 89.50 120 LEU A CA 1
ATOM 948 C C . LEU A 1 120 ? 4.197 1.354 -20.865 1.00 89.50 120 LEU A C 1
ATOM 950 O O . LEU A 1 120 ? 4.448 1.254 -22.067 1.00 89.50 120 LEU A O 1
ATOM 954 N N . PHE A 1 121 ? 4.634 2.375 -20.134 1.00 86.19 121 PHE A N 1
ATOM 955 C CA . PHE A 1 121 ? 5.431 3.462 -20.691 1.00 86.19 121 PHE A CA 1
ATOM 956 C C . PHE A 1 121 ? 6.920 3.175 -20.539 1.00 86.19 121 PHE A C 1
ATOM 958 O O . PHE A 1 121 ? 7.444 3.152 -19.426 1.00 86.19 121 PHE A O 1
ATOM 965 N N . HIS A 1 122 ? 7.616 3.022 -21.665 1.00 80.06 122 HIS A N 1
ATOM 966 C CA . HIS A 1 122 ? 9.074 2.976 -21.702 1.00 80.06 122 HIS A CA 1
ATOM 967 C C . HIS A 1 122 ? 9.629 4.381 -22.009 1.00 80.06 122 HIS A C 1
ATOM 969 O O . HIS A 1 122 ? 9.250 4.966 -23.027 1.00 80.06 122 HIS A O 1
ATOM 975 N N . PRO A 1 123 ? 10.587 4.917 -21.230 1.00 63.53 123 PRO A N 1
ATOM 976 C CA . PRO A 1 123 ? 11.181 6.239 -21.445 1.00 63.53 123 PRO A CA 1
ATOM 977 C C . PRO A 1 123 ? 11.753 6.435 -22.854 1.00 63.53 123 PRO A C 1
ATOM 979 O O . PRO A 1 123 ? 11.715 7.536 -23.394 1.00 63.53 123 PRO A O 1
ATOM 982 N N . ARG A 1 124 ? 12.239 5.358 -23.493 1.00 59.09 124 ARG A N 1
ATOM 983 C CA . ARG A 1 124 ? 12.778 5.402 -24.865 1.00 59.09 124 ARG A CA 1
ATOM 984 C C . ARG A 1 124 ? 11.734 5.754 -25.928 1.00 59.09 124 ARG A C 1
ATOM 986 O O . ARG A 1 124 ? 12.111 6.217 -26.996 1.00 59.09 124 ARG A O 1
ATOM 993 N N . GLN A 1 125 ? 10.448 5.557 -25.649 1.00 52.75 125 GLN A N 1
ATOM 994 C CA . GLN A 1 125 ? 9.370 5.799 -26.608 1.00 52.75 125 GLN A CA 1
ATOM 995 C C . GLN A 1 125 ? 8.896 7.263 -26.598 1.00 52.75 125 GLN A C 1
ATOM 997 O O . GLN A 1 125 ? 8.393 7.747 -27.605 1.00 52.75 125 GLN A O 1
ATOM 1002 N N . ILE A 1 126 ? 9.135 7.992 -25.500 1.00 53.22 126 ILE A N 1
ATOM 1003 C CA . ILE A 1 126 ? 8.755 9.408 -25.336 1.00 53.22 126 ILE A CA 1
ATOM 1004 C C . ILE A 1 126 ? 9.697 10.329 -26.130 1.00 53.22 126 ILE A C 1
ATOM 1006 O O . ILE A 1 126 ? 9.273 11.347 -26.670 1.00 53.22 126 ILE A O 1
ATOM 1010 N N . ALA A 1 127 ? 10.970 9.946 -26.266 1.00 51.44 127 ALA A N 1
ATOM 1011 C CA . ALA A 1 127 ? 11.944 10.709 -27.049 1.00 51.44 127 ALA A CA 1
ATOM 1012 C C . ALA A 1 127 ? 11.640 10.703 -28.561 1.00 51.44 127 ALA A C 1
ATOM 1014 O O . ALA A 1 127 ? 11.987 11.646 -29.261 1.00 51.44 127 ALA A O 1
ATOM 1015 N N . ALA A 1 128 ? 10.954 9.675 -29.072 1.00 48.06 128 ALA A N 1
ATOM 1016 C CA . ALA A 1 128 ? 10.627 9.573 -30.495 1.00 48.06 128 ALA A CA 1
ATOM 1017 C C . ALA A 1 128 ? 9.425 10.442 -30.915 1.00 48.06 128 ALA A C 1
ATOM 1019 O O . ALA A 1 128 ? 9.252 10.694 -32.103 1.00 48.06 128 ALA A O 1
ATOM 1020 N N . SER A 1 129 ? 8.610 10.925 -29.969 1.00 48.78 129 SER A N 1
ATOM 1021 C CA . SER A 1 129 ? 7.424 11.747 -30.258 1.00 48.78 129 SER A CA 1
ATOM 1022 C C . SER A 1 129 ? 7.669 13.261 -30.184 1.00 48.78 129 SER A C 1
ATOM 1024 O O . SER A 1 129 ? 6.715 14.026 -30.288 1.00 48.78 129 SER A O 1
ATOM 1026 N N . GLN A 1 130 ? 8.916 13.707 -29.984 1.00 48.22 130 GLN A N 1
ATOM 1027 C CA . GLN A 1 130 ? 9.275 15.135 -29.901 1.00 48.22 130 GLN A CA 1
ATOM 1028 C C . GLN A 1 130 ? 10.182 15.630 -31.039 1.00 48.22 130 GLN A C 1
ATOM 1030 O O . GLN A 1 130 ? 10.698 16.742 -30.967 1.00 48.22 130 GLN A O 1
ATOM 1035 N N . HIS A 1 131 ? 10.354 14.853 -32.108 1.00 41.53 131 HIS A N 1
ATOM 1036 C CA . HIS A 1 131 ? 11.042 15.333 -33.304 1.00 41.53 131 HIS A CA 1
ATOM 1037 C C . HIS A 1 131 ? 10.016 15.829 -34.334 1.00 41.53 131 HIS A C 1
ATOM 1039 O O . HIS A 1 131 ? 9.419 15.028 -35.051 1.00 41.53 131 HIS A O 1
ATOM 1045 N N . TRP A 1 132 ? 9.814 17.150 -34.355 1.00 45.78 132 TRP A N 1
ATOM 1046 C CA . TRP A 1 132 ? 9.400 17.904 -35.543 1.00 45.78 132 TRP A CA 1
ATOM 1047 C C . TRP A 1 132 ? 10.650 18.464 -36.217 1.00 45.78 132 TRP A C 1
ATOM 1049 O O . TRP A 1 132 ? 11.539 18.936 -35.469 1.00 45.78 132 TRP A O 1
#